Protein AF-A0A1W9R3P5-F1 (afdb_monomer)

Nearest PDB structures (foldseek):
  4pim-assembly1_A  TM=7.879E-01  e=3.557E-03  Mycolicibacterium smegmatis
  3a75-assembly2_C  TM=2.951E-01  e=3.105E+00  Bacillus subtilis
  7w5z-assembly1_c3  TM=4.350E-01  e=5.366E+00  Tetrahymena thermophila
  8bqs-assembly1_Dc  TM=4.394E-01  e=5.012E+00  Tetrahymena thermophila SB210
  8gym-assembly1_2K  TM=2.227E-01  e=1.678E+00  Tetrahymena thermophila SB210

Foldseek 3Di:
DDDDDDDDDDPDPPVVLVVVVVPVPCPVVVVVLVVVVVCCVPVVDDDDSVQWDKDWDADPVVRDIDIDTDGNDDD

Structure (mmCIF, N/CA/C/O backbone):
data_AF-A0A1W9R3P5-F1
#
_entry.id   AF-A0A1W9R3P5-F1
#
loop_
_atom_site.group_PDB
_atom_site.id
_atom_site.type_symbol
_atom_site.label_atom_id
_atom_site.label_alt_id
_atom_site.label_comp_id
_atom_site.label_asym_id
_atom_site.label_entity_id
_atom_site.label_seq_id
_atom_site.pdbx_PDB_ins_code
_atom_site.Cartn_x
_atom_site.Cartn_y
_atom_site.Cartn_z
_atom_site.occupancy
_atom_site.B_iso_or_equiv
_atom_site.auth_seq_id
_atom_site.auth_comp_id
_atom_site.auth_asym_id
_atom_site.auth_atom_id
_atom_site.pdbx_PDB_model_num
ATOM 1 N N . MET A 1 1 ? 22.268 -33.657 6.592 1.00 54.41 1 MET A N 1
ATOM 2 C CA . MET A 1 1 ? 22.868 -32.558 5.814 1.00 54.41 1 MET A CA 1
ATOM 3 C C . MET A 1 1 ? 21.842 -31.451 5.811 1.00 54.41 1 MET A C 1
ATOM 5 O O . MET A 1 1 ? 20.759 -31.683 5.291 1.00 54.41 1 MET A O 1
ATOM 9 N N . ASP A 1 2 ? 22.134 -30.322 6.442 1.00 64.12 2 ASP A N 1
ATOM 10 C CA . ASP A 1 2 ? 21.207 -29.192 6.443 1.00 64.12 2 ASP A CA 1
ATOM 11 C C . ASP A 1 2 ? 21.301 -28.485 5.093 1.00 64.12 2 ASP A C 1
ATOM 13 O O . ASP A 1 2 ? 22.386 -28.108 4.649 1.00 64.12 2 ASP A O 1
ATOM 17 N N . GLN A 1 3 ? 20.168 -28.375 4.403 1.00 67.62 3 GLN A N 1
ATOM 18 C CA . GLN A 1 3 ? 20.076 -27.725 3.102 1.00 67.62 3 GLN A CA 1
ATOM 19 C C . GLN A 1 3 ? 19.384 -26.376 3.274 1.00 67.62 3 GLN A C 1
ATOM 21 O O . GL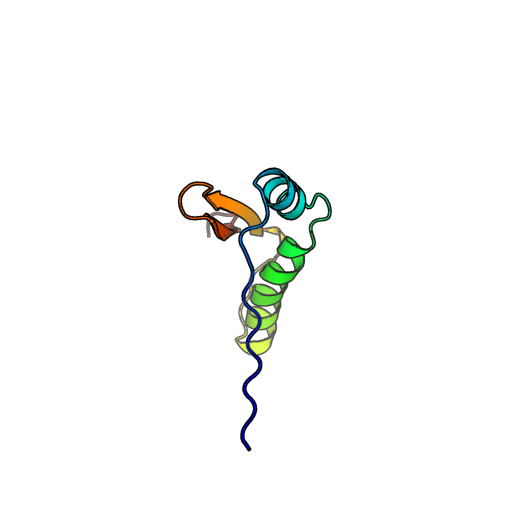N A 1 3 ? 18.248 -26.295 3.734 1.00 67.62 3 GLN A O 1
ATOM 26 N N . LEU A 1 4 ? 20.093 -25.316 2.896 1.00 69.94 4 LEU A N 1
ATOM 27 C CA . LEU A 1 4 ? 19.605 -23.945 2.900 1.00 69.94 4 LEU A CA 1
ATOM 28 C C . LEU A 1 4 ? 19.262 -23.544 1.465 1.00 69.94 4 LEU A C 1
ATOM 30 O O . LEU A 1 4 ? 20.129 -23.553 0.592 1.00 69.94 4 LEU A O 1
ATOM 34 N N . PHE A 1 5 ? 18.002 -23.184 1.228 1.00 71.25 5 PHE A N 1
ATOM 35 C CA . PHE A 1 5 ? 17.541 -22.643 -0.047 1.00 71.25 5 PHE A CA 1
ATOM 36 C C . PHE A 1 5 ? 17.278 -21.145 0.110 1.00 71.25 5 PHE A C 1
ATOM 38 O O . PHE A 1 5 ? 16.432 -20.743 0.907 1.00 71.25 5 PHE A O 1
ATOM 45 N N . ILE A 1 6 ? 18.010 -20.320 -0.639 1.00 74.12 6 ILE A N 1
ATOM 46 C CA . ILE A 1 6 ? 17.836 -18.864 -0.664 1.00 74.12 6 ILE A CA 1
ATOM 47 C C . ILE A 1 6 ? 17.606 -18.444 -2.113 1.00 74.12 6 ILE A C 1
ATOM 49 O O . ILE A 1 6 ? 18.440 -18.698 -2.981 1.00 74.12 6 ILE A O 1
ATOM 53 N N . GLY A 1 7 ? 16.475 -17.787 -2.366 1.00 75.50 7 GLY A N 1
ATOM 54 C CA . GLY A 1 7 ? 16.197 -17.119 -3.631 1.00 75.50 7 GLY A CA 1
ATOM 55 C C . GLY A 1 7 ? 16.700 -15.680 -3.584 1.00 75.50 7 GLY A C 1
ATOM 56 O O . GLY A 1 7 ? 16.250 -14.900 -2.749 1.00 75.50 7 GLY A O 1
ATOM 57 N N . PHE A 1 8 ? 17.618 -15.329 -4.480 1.00 58.25 8 PHE A N 1
ATOM 58 C CA . PHE A 1 8 ? 18.019 -13.944 -4.708 1.00 58.25 8 PHE A CA 1
ATOM 59 C C . PHE A 1 8 ? 17.241 -13.389 -5.898 1.00 58.25 8 PHE A C 1
ATOM 61 O O . PHE A 1 8 ? 17.250 -13.985 -6.976 1.00 58.25 8 PHE A O 1
ATOM 68 N N . ASP A 1 9 ? 16.590 -12.242 -5.716 1.00 62.06 9 ASP A N 1
ATOM 69 C CA . ASP A 1 9 ? 16.006 -11.508 -6.834 1.00 62.06 9 ASP A CA 1
ATOM 70 C C . ASP A 1 9 ? 17.135 -10.809 -7.607 1.00 62.06 9 ASP A C 1
ATOM 72 O O . ASP A 1 9 ? 17.791 -9.891 -7.109 1.00 62.06 9 ASP A O 1
ATOM 76 N N . MET A 1 10 ? 17.443 -11.304 -8.807 1.00 51.69 10 MET A N 1
ATOM 77 C CA . MET A 1 10 ? 18.450 -10.699 -9.681 1.00 51.69 10 MET A CA 1
ATOM 78 C C . MET A 1 10 ? 17.861 -9.455 -10.352 1.00 51.69 10 MET A C 1
ATOM 80 O O . MET A 1 10 ? 16.768 -9.531 -10.912 1.00 51.69 10 MET A O 1
ATOM 84 N N . LYS A 1 11 ? 18.605 -8.333 -10.376 1.00 51.22 11 LYS A N 1
ATOM 85 C CA . LYS A 1 11 ? 18.245 -7.124 -11.146 1.00 51.22 11 LYS A CA 1
ATOM 86 C C . LYS A 1 11 ? 17.959 -7.507 -12.605 1.00 51.22 11 LYS A C 1
ATOM 88 O O . LYS A 1 11 ? 18.882 -7.689 -13.398 1.00 51.22 11 LYS A O 1
ATOM 93 N N . LYS A 1 12 ? 16.681 -7.642 -12.964 1.00 54.31 12 LYS A N 1
ATOM 94 C CA . LYS A 1 12 ? 16.253 -7.811 -14.357 1.00 54.31 12 LYS A CA 1
ATOM 95 C C . LYS A 1 12 ? 16.517 -6.502 -15.103 1.00 54.31 12 LYS A C 1
ATOM 97 O O . LYS A 1 12 ? 16.493 -5.431 -14.498 1.00 54.31 12 LYS A O 1
ATOM 102 N N . GLY A 1 13 ? 16.809 -6.593 -16.402 1.00 55.12 13 GLY A N 1
ATOM 103 C CA . GLY A 1 13 ? 17.111 -5.429 -17.240 1.00 55.12 13 GLY A CA 1
ATOM 104 C C . GLY A 1 13 ? 16.056 -4.317 -17.099 1.00 55.12 13 GLY A C 1
ATOM 105 O O . GLY A 1 13 ? 14.895 -4.623 -16.803 1.00 55.12 13 GLY A O 1
ATOM 106 N N . PRO A 1 14 ? 16.439 -3.042 -17.289 1.00 54.38 14 PRO A N 1
ATOM 107 C CA . PRO A 1 14 ? 15.619 -1.868 -16.962 1.00 54.38 14 PRO A CA 1
ATOM 108 C C . PRO A 1 14 ? 14.191 -1.915 -17.533 1.00 54.38 14 PRO A C 1
ATOM 110 O O . PRO A 1 14 ? 13.253 -1.483 -16.865 1.00 54.38 14 PRO A O 1
ATOM 113 N N . ASP A 1 15 ? 13.993 -2.542 -18.695 1.00 54.09 15 ASP A N 1
ATOM 114 C CA . ASP A 1 15 ? 12.677 -2.716 -19.327 1.00 54.09 15 ASP A CA 1
ATOM 115 C C . ASP A 1 15 ? 11.717 -3.651 -18.568 1.00 54.09 15 ASP A C 1
ATOM 117 O O . ASP A 1 15 ? 10.497 -3.509 -18.658 1.00 54.09 15 ASP A O 1
ATOM 121 N N . THR A 1 16 ? 12.242 -4.615 -17.805 1.00 58.22 16 THR A N 1
ATOM 122 C CA . THR A 1 16 ? 11.425 -5.550 -17.006 1.00 58.22 16 THR A CA 1
ATOM 123 C C . THR A 1 16 ? 11.008 -4.927 -15.679 1.00 58.22 16 THR A C 1
ATOM 125 O O . THR A 1 16 ? 9.876 -5.113 -15.242 1.00 58.22 16 THR A O 1
ATOM 128 N N . ILE A 1 17 ? 11.905 -4.146 -15.070 1.00 54.97 17 ILE A N 1
ATOM 129 C CA . ILE A 1 17 ? 11.621 -3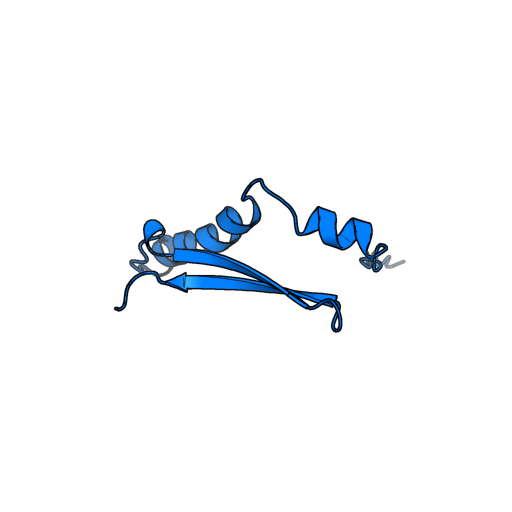.366 -13.863 1.00 54.97 17 ILE A CA 1
ATOM 130 C C . ILE A 1 17 ? 10.516 -2.357 -14.168 1.00 54.97 17 ILE A C 1
ATOM 132 O O . ILE A 1 17 ? 9.505 -2.329 -13.472 1.00 54.97 17 ILE A O 1
ATOM 136 N N . LEU A 1 18 ? 10.644 -1.601 -15.263 1.00 53.91 18 LEU A N 1
ATOM 137 C CA . LEU A 1 18 ? 9.641 -0.605 -15.625 1.00 53.91 18 LEU A CA 1
ATOM 138 C C . LEU A 1 18 ? 8.258 -1.239 -15.846 1.00 53.91 18 LEU A C 1
ATOM 140 O O . LEU A 1 18 ? 7.276 -0.680 -15.390 1.00 53.91 18 LEU A O 1
ATOM 144 N N . LYS A 1 19 ? 8.161 -2.423 -16.469 1.00 56.31 19 LYS A N 1
ATOM 145 C CA . LYS A 1 19 ? 6.878 -3.129 -16.667 1.00 56.31 19 LYS A CA 1
ATOM 146 C C . LYS A 1 19 ? 6.294 -3.753 -15.397 1.00 56.31 19 LYS A C 1
ATOM 148 O O . LYS A 1 19 ? 5.077 -3.814 -15.290 1.00 56.31 19 LYS A O 1
ATOM 153 N N . ALA A 1 20 ? 7.127 -4.204 -14.460 1.00 55.84 20 ALA A N 1
ATOM 154 C CA . ALA A 1 20 ? 6.667 -4.751 -13.182 1.00 55.84 20 ALA A CA 1
ATOM 155 C C . ALA A 1 20 ? 6.152 -3.661 -12.224 1.00 55.84 20 ALA A C 1
ATOM 157 O O . ALA A 1 20 ? 5.245 -3.924 -11.445 1.00 55.84 20 ALA A O 1
ATOM 158 N N . TYR A 1 21 ? 6.702 -2.442 -12.306 1.00 53.06 21 TYR A N 1
ATOM 159 C CA . TYR A 1 21 ? 6.207 -1.270 -11.565 1.00 53.06 21 TYR A CA 1
ATOM 160 C C . TYR A 1 21 ? 5.099 -0.513 -12.294 1.00 53.06 21 TYR A C 1
ATOM 162 O O . TYR A 1 21 ? 4.330 0.217 -11.678 1.00 53.06 21 TYR A O 1
ATOM 170 N N . ASN A 1 22 ? 4.983 -0.699 -13.605 1.00 48.06 22 ASN A N 1
ATOM 171 C CA . ASN A 1 22 ? 3.859 -0.207 -14.387 1.00 48.06 22 ASN A CA 1
ATOM 172 C C . ASN A 1 22 ? 2.696 -1.203 -14.320 1.00 48.06 22 ASN A C 1
ATOM 174 O O . ASN A 1 22 ? 2.122 -1.533 -15.355 1.00 48.06 22 ASN A O 1
ATOM 178 N N . ASP A 1 23 ? 2.400 -1.714 -13.118 1.00 55.97 23 ASP A N 1
ATOM 179 C CA . ASP A 1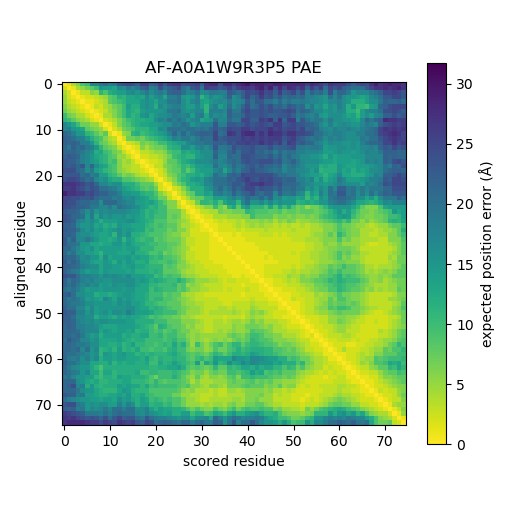 23 ? 1.252 -2.573 -12.856 1.00 55.97 23 ASP A CA 1
ATOM 180 C C . ASP A 1 23 ? -0.012 -1.693 -12.817 1.00 55.97 23 ASP A C 1
ATOM 182 O O . ASP A 1 23 ? -0.282 -1.017 -11.817 1.00 55.97 23 ASP A O 1
ATOM 186 N N . PRO A 1 24 ? -0.803 -1.638 -13.905 1.00 49.66 24 PRO A N 1
ATOM 187 C CA . PRO A 1 24 ? -1.937 -0.727 -14.019 1.00 49.66 24 PRO A CA 1
ATOM 188 C C . PRO A 1 24 ? -3.140 -1.200 -13.187 1.00 49.66 24 PRO A C 1
ATOM 190 O O . PRO A 1 24 ? -4.178 -0.539 -13.185 1.00 49.66 24 PRO A O 1
ATOM 193 N N . TYR A 1 25 ? -3.038 -2.352 -12.511 1.00 48.84 25 TYR A N 1
ATOM 194 C CA . TYR A 1 25 ? -4.184 -3.079 -11.962 1.00 48.84 25 TYR A CA 1
ATOM 195 C C . TYR A 1 25 ? -4.440 -2.875 -10.461 1.00 48.84 25 TYR A C 1
ATOM 197 O O . TYR A 1 25 ? -5.430 -3.386 -9.941 1.00 48.84 25 TYR A O 1
ATOM 205 N N . GLY A 1 26 ? -3.623 -2.090 -9.749 1.00 52.12 26 GLY A N 1
ATOM 206 C CA . GLY A 1 26 ? -3.951 -1.661 -8.381 1.00 52.12 26 GLY A CA 1
ATOM 207 C C . GLY A 1 26 ? -3.834 -2.743 -7.297 1.00 52.12 26 GLY A C 1
ATOM 208 O O . GLY A 1 26 ? -4.344 -2.551 -6.189 1.00 52.12 26 GLY A O 1
ATOM 209 N N . PHE A 1 27 ? -3.133 -3.850 -7.563 1.00 53.00 27 PHE A N 1
ATOM 210 C CA . PHE A 1 27 ? -2.940 -4.934 -6.592 1.00 53.00 27 PHE A CA 1
ATOM 211 C C . PHE A 1 27 ? -2.118 -4.507 -5.363 1.00 53.00 27 PHE A C 1
ATOM 213 O O . PHE A 1 27 ? -2.475 -4.857 -4.235 1.00 53.00 27 PHE A O 1
ATOM 220 N N . THR A 1 28 ? -1.086 -3.674 -5.527 1.00 59.56 28 THR A N 1
ATOM 221 C CA . THR A 1 28 ? -0.257 -3.219 -4.393 1.00 59.56 28 THR A CA 1
ATOM 222 C C . THR A 1 28 ? -0.998 -2.261 -3.455 1.00 59.56 28 THR A C 1
ATOM 224 O O . THR A 1 28 ? -0.783 -2.265 -2.240 1.00 59.56 28 THR A O 1
ATOM 227 N N . ALA A 1 29 ? -1.956 -1.491 -3.981 1.00 64.62 29 ALA A N 1
ATOM 228 C CA . ALA A 1 29 ? -2.786 -0.609 -3.163 1.00 64.62 29 ALA A CA 1
ATOM 229 C C . ALA A 1 29 ? -3.659 -1.406 -2.180 1.00 64.62 29 ALA A C 1
ATOM 231 O O . ALA A 1 29 ? -3.774 -1.036 -1.010 1.00 64.62 29 ALA A O 1
ATOM 232 N N . ALA A 1 30 ? -4.228 -2.529 -2.632 1.00 68.50 30 ALA A N 1
ATOM 233 C CA . ALA A 1 30 ? -5.048 -3.402 -1.796 1.00 68.50 30 ALA A CA 1
ATOM 234 C C . ALA A 1 30 ? -4.237 -4.043 -0.655 1.00 68.50 30 ALA A C 1
ATOM 236 O O . ALA A 1 30 ? -4.743 -4.160 0.463 1.00 68.50 30 ALA A O 1
ATOM 237 N N . PHE A 1 31 ? -2.970 -4.394 -0.903 1.00 74.19 31 PHE A N 1
ATOM 238 C CA . PHE A 1 31 ? -2.073 -4.923 0.128 1.00 74.19 31 PHE A CA 1
ATOM 239 C C . PHE A 1 31 ? -1.815 -3.903 1.246 1.00 74.19 31 PHE A C 1
ATOM 241 O O . PHE A 1 31 ? -1.978 -4.219 2.426 1.00 74.19 31 PHE A O 1
ATOM 248 N N . ASN A 1 32 ? -1.489 -2.658 0.895 1.00 76.31 32 ASN A N 1
ATOM 249 C CA . ASN A 1 32 ? -1.199 -1.627 1.892 1.00 76.31 32 ASN A CA 1
ATOM 250 C C . ASN A 1 32 ? -2.451 -1.174 2.659 1.00 76.31 32 ASN A C 1
ATOM 252 O O . ASN A 1 32 ? -2.404 -1.000 3.877 1.00 76.31 32 ASN A O 1
ATOM 256 N N . LEU A 1 33 ? -3.605 -1.063 1.995 1.00 81.50 33 LEU A N 1
ATOM 257 C CA . LEU A 1 33 ? -4.873 -0.759 2.673 1.00 81.50 33 LEU A CA 1
ATOM 258 C C . LEU A 1 33 ? -5.318 -1.888 3.615 1.00 81.50 33 LEU A C 1
ATOM 260 O O . LEU A 1 33 ? -5.953 -1.635 4.642 1.00 81.50 33 LEU A O 1
ATOM 264 N N . ASN A 1 34 ? -4.947 -3.135 3.318 1.00 85.38 34 ASN A N 1
ATOM 265 C CA . ASN A 1 34 ? -5.216 -4.262 4.202 1.00 85.38 34 ASN A CA 1
ATOM 266 C C . ASN A 1 34 ? -4.510 -4.124 5.563 1.00 85.38 34 ASN A C 1
ATOM 268 O O . ASN A 1 34 ? -5.052 -4.586 6.569 1.00 85.38 34 ASN A O 1
ATOM 272 N N . LEU A 1 35 ? -3.352 -3.457 5.623 1.00 85.62 35 LEU A N 1
ATOM 273 C CA . LEU A 1 35 ? -2.666 -3.176 6.886 1.00 85.62 35 LEU A CA 1
ATOM 274 C C . LEU A 1 35 ? -3.506 -2.256 7.782 1.00 85.62 35 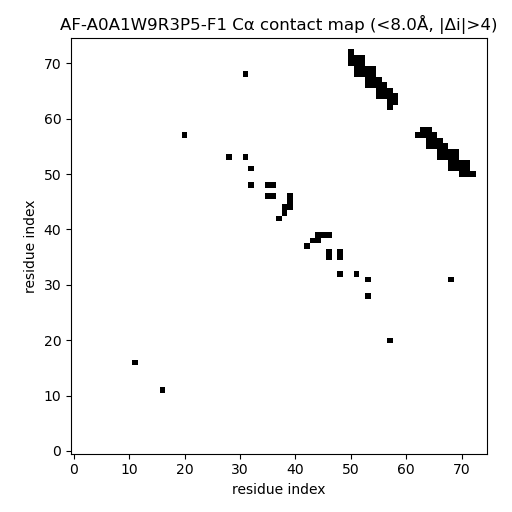LEU A C 1
ATOM 276 O O . LEU A 1 35 ? -3.771 -2.604 8.930 1.00 85.62 35 LEU A O 1
ATOM 280 N N . LEU A 1 36 ? -4.005 -1.140 7.240 1.00 86.69 36 LEU A N 1
ATOM 281 C CA . LEU A 1 36 ? -4.898 -0.224 7.963 1.00 86.69 36 LEU A CA 1
ATOM 2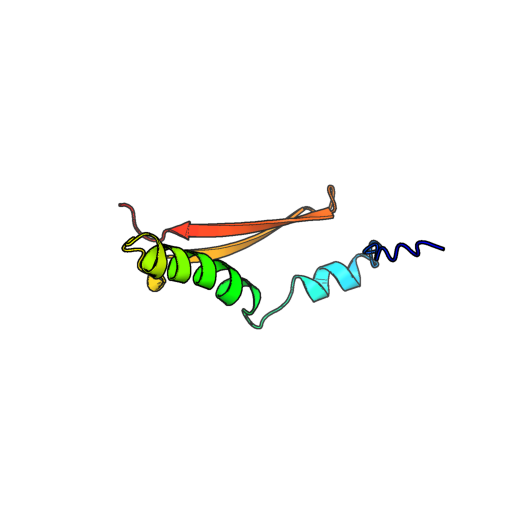82 C C . LEU A 1 36 ? -6.178 -0.933 8.432 1.00 86.69 36 LEU A C 1
ATOM 284 O O . LEU A 1 36 ? -6.612 -0.765 9.571 1.00 86.69 36 LEU A O 1
ATOM 288 N N . ARG A 1 37 ? -6.744 -1.801 7.585 1.00 88.06 37 ARG A N 1
ATOM 289 C CA . ARG A 1 37 ? -7.906 -2.629 7.935 1.00 88.06 37 ARG A CA 1
ATOM 290 C C . ARG A 1 37 ? -7.621 -3.561 9.118 1.00 88.06 37 ARG A C 1
ATOM 292 O O . ARG A 1 37 ? -8.478 -3.711 9.988 1.00 88.06 37 ARG A O 1
ATOM 299 N N . ARG A 1 38 ? -6.444 -4.198 9.159 1.00 93.06 38 ARG A N 1
ATOM 300 C CA . ARG A 1 38 ? -6.039 -5.045 10.293 1.00 93.06 38 ARG A CA 1
ATOM 301 C C . ARG A 1 38 ? -5.834 -4.226 11.557 1.00 93.06 38 ARG A C 1
ATOM 303 O O . ARG A 1 38 ? -6.306 -4.652 12.600 1.00 93.06 38 ARG A O 1
ATOM 310 N N . 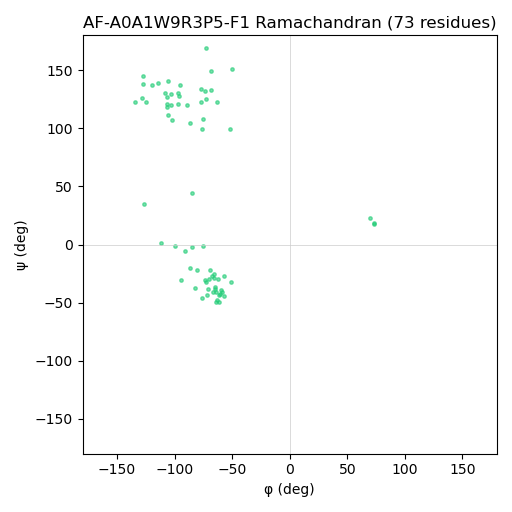ILE A 1 39 ? -5.227 -3.045 11.463 1.00 90.00 39 ILE A N 1
ATOM 311 C CA . ILE A 1 39 ? -5.045 -2.152 12.615 1.00 90.00 39 ILE A CA 1
ATOM 312 C C . ILE A 1 39 ? -6.403 -1.732 13.201 1.00 90.00 39 ILE A C 1
ATOM 314 O O . ILE A 1 39 ? -6.589 -1.824 14.411 1.00 90.00 39 ILE A O 1
ATOM 318 N N . ASN A 1 40 ? -7.387 -1.376 12.367 1.00 90.94 40 ASN A N 1
ATOM 319 C CA . ASN A 1 40 ? -8.750 -1.102 12.844 1.00 90.94 40 ASN A CA 1
ATOM 320 C C . ASN A 1 40 ? -9.351 -2.298 13.593 1.00 90.94 40 ASN A C 1
ATOM 322 O O . ASN A 1 40 ? -9.943 -2.136 14.655 1.00 90.94 40 ASN A O 1
ATOM 326 N N . LYS A 1 41 ? -9.185 -3.508 13.045 1.00 91.31 41 LYS A N 1
ATOM 327 C CA . LYS A 1 41 ? -9.761 -4.730 13.617 1.00 91.31 41 LYS A CA 1
ATOM 328 C C . LYS A 1 41 ? -9.065 -5.175 14.906 1.00 91.31 41 LYS A C 1
ATOM 330 O O . LYS A 1 41 ? -9.735 -5.629 15.824 1.00 91.31 41 LYS A O 1
ATOM 335 N N . GLU A 1 42 ? -7.740 -5.126 14.937 1.00 95.06 42 GLU A N 1
ATOM 336 C CA . GLU A 1 42 ? -6.924 -5.752 15.985 1.00 95.06 42 GLU A CA 1
ATOM 337 C C . GLU A 1 42 ? -6.564 -4.772 17.104 1.00 95.06 42 GLU A C 1
ATOM 339 O O . GLU A 1 42 ? -6.444 -5.187 18.252 1.00 95.06 42 GLU A O 1
ATOM 344 N N . LEU A 1 43 ? -6.429 -3.480 16.791 1.00 93.88 43 LEU A N 1
ATOM 345 C CA . LEU A 1 43 ? -6.025 -2.442 17.746 1.00 93.88 43 LEU A CA 1
ATOM 346 C C . LEU A 1 43 ? -7.148 -1.442 18.058 1.00 93.88 43 LEU A C 1
ATOM 348 O O . LEU A 1 43 ? -6.928 -0.497 18.809 1.00 93.88 43 LEU A O 1
ATOM 352 N N . GLY A 1 44 ? -8.343 -1.623 17.482 1.00 89.50 44 GLY A N 1
ATOM 353 C CA . GLY A 1 44 ? -9.487 -0.734 17.710 1.00 89.50 44 GLY A CA 1
ATOM 354 C C . GLY A 1 44 ? -9.329 0.662 17.100 1.00 89.50 44 GLY A C 1
ATOM 355 O O . GLY A 1 44 ? -9.954 1.610 17.567 1.00 89.50 44 GLY A O 1
ATOM 356 N N . ALA A 1 45 ? -8.483 0.811 16.078 1.00 89.69 45 ALA A N 1
ATOM 357 C CA . ALA A 1 45 ? -8.338 2.075 15.362 1.00 89.69 45 ALA A CA 1
ATOM 358 C C . ALA A 1 45 ? -9.556 2.387 14.465 1.00 89.69 45 ALA A C 1
ATOM 360 O O . ALA A 1 45 ? -10.412 1.537 14.213 1.00 89.69 45 ALA A O 1
ATOM 361 N N . ASN A 1 46 ? -9.621 3.618 13.955 1.00 88.75 46 ASN A N 1
ATOM 362 C CA . ASN A 1 46 ? -10.745 4.149 13.178 1.00 88.75 46 ASN A CA 1
ATOM 363 C C . ASN A 1 46 ? -10.323 4.743 11.819 1.00 88.75 46 ASN A C 1
ATOM 365 O O . ASN A 1 46 ? -10.909 5.720 11.351 1.00 88.75 46 ASN A O 1
ATOM 369 N N . PHE A 1 47 ? -9.311 4.166 11.167 1.00 87.94 47 PHE A N 1
ATOM 370 C CA . PHE A 1 47 ? -8.863 4.621 9.852 1.00 87.94 47 PHE A CA 1
ATOM 371 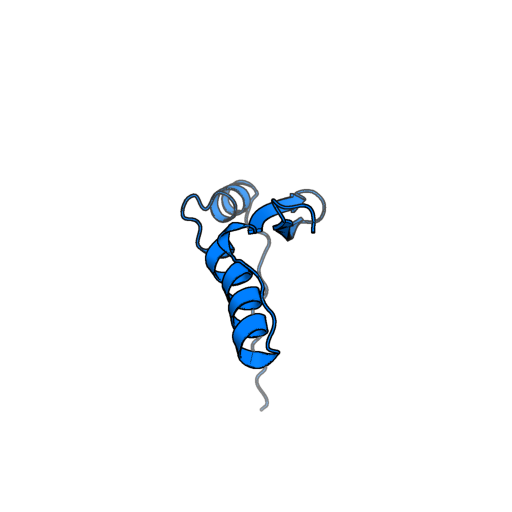C C . PHE A 1 47 ? -9.962 4.441 8.798 1.00 87.94 47 PHE A C 1
ATOM 373 O O . PHE A 1 47 ? -10.404 3.321 8.537 1.00 87.94 47 PHE A O 1
ATOM 380 N N . ASP A 1 48 ? -10.353 5.527 8.135 1.00 86.75 48 ASP A N 1
ATOM 381 C CA . ASP A 1 48 ? -11.202 5.471 6.946 1.00 86.75 48 ASP A CA 1
ATOM 382 C C . ASP A 1 48 ? -10.334 5.272 5.699 1.00 86.75 48 ASP A C 1
ATOM 384 O O . ASP A 1 48 ? -9.676 6.199 5.221 1.00 86.75 48 ASP A O 1
ATOM 388 N N . LEU A 1 49 ? -10.349 4.049 5.168 1.00 84.25 49 LEU A N 1
ATOM 389 C CA . LEU A 1 49 ? -9.557 3.624 4.012 1.00 84.25 49 LEU A CA 1
ATOM 390 C C . LEU A 1 49 ? -9.810 4.481 2.761 1.00 84.25 49 LEU A C 1
ATOM 392 O O . LEU A 1 49 ? -8.907 4.613 1.938 1.00 84.25 49 LEU A O 1
ATOM 396 N N . GLN A 1 50 ? -10.994 5.090 2.617 1.00 83.56 50 GLN A N 1
ATOM 397 C CA . GLN A 1 50 ? -11.310 5.940 1.460 1.00 83.56 50 GLN A CA 1
ATOM 398 C C . GLN A 1 50 ? -10.510 7.250 1.460 1.00 83.56 50 GLN A C 1
ATOM 400 O O . GLN A 1 50 ? -10.284 7.850 0.404 1.00 83.56 50 GLN A O 1
ATOM 405 N N . ASN A 1 51 ? -10.026 7.670 2.633 1.00 85.44 51 ASN A N 1
ATOM 406 C CA . ASN A 1 51 ? -9.192 8.857 2.777 1.00 85.44 51 ASN A CA 1
ATOM 407 C C . ASN A 1 51 ? -7.709 8.574 2.527 1.00 85.44 51 ASN A C 1
ATOM 409 O O . ASN A 1 51 ? -6.926 9.516 2.537 1.00 85.44 51 ASN A O 1
ATOM 413 N N . PHE A 1 52 ? -7.298 7.333 2.262 1.00 82.75 52 PHE A N 1
ATOM 414 C CA . PHE A 1 52 ? -5.901 7.008 1.978 1.00 82.75 52 PHE A CA 1
ATOM 415 C C . PHE A 1 52 ? -5.697 6.714 0.492 1.00 82.75 52 PHE A C 1
ATOM 417 O O . PHE A 1 52 ? -6.370 5.873 -0.101 1.00 82.75 52 PHE A O 1
ATOM 424 N N . LYS A 1 53 ? -4.735 7.408 -0.127 1.00 81.25 53 LYS A N 1
ATOM 425 C CA . LYS A 1 53 ? -4.268 7.114 -1.486 1.00 81.25 53 LYS A CA 1
ATOM 426 C C . LYS A 1 53 ? -2.934 6.391 -1.420 1.00 81.25 53 LYS A C 1
ATOM 428 O O . LYS A 1 53 ? -1.995 6.871 -0.795 1.00 81.25 53 LYS A O 1
ATOM 433 N N . HIS A 1 54 ? -2.848 5.281 -2.130 1.00 79.69 54 HIS A N 1
ATOM 434 C CA . HIS A 1 54 ? -1.591 4.594 -2.357 1.00 79.69 54 HIS A CA 1
ATOM 435 C C . HIS A 1 54 ? -0.718 5.358 -3.366 1.00 79.69 54 HIS A C 1
ATOM 437 O O . HIS A 1 54 ? -1.209 5.778 -4.419 1.00 79.69 54 HIS A O 1
ATOM 443 N N . HIS A 1 55 ? 0.556 5.549 -3.032 1.00 76.56 55 HIS A N 1
ATOM 444 C CA . HIS A 1 55 ? 1.552 6.195 -3.880 1.00 76.56 55 HIS A CA 1
ATOM 445 C C . HIS A 1 55 ? 2.845 5.381 -3.868 1.00 76.56 55 HIS A C 1
ATOM 447 O O . HIS A 1 55 ? 3.419 5.148 -2.806 1.00 76.56 55 HIS A O 1
ATOM 453 N N . GLU A 1 56 ? 3.302 4.961 -5.043 1.00 75.19 56 GLU A N 1
ATOM 454 C CA . GLU A 1 56 ? 4.560 4.236 -5.202 1.00 75.19 56 GLU A CA 1
ATOM 455 C C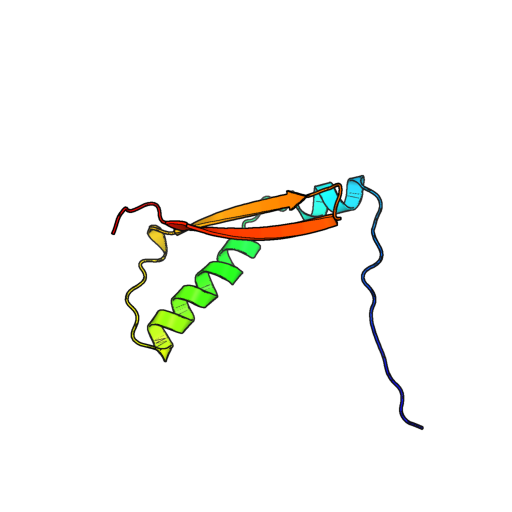 . GLU A 1 56 ? 5.626 5.142 -5.799 1.00 75.19 56 GLU A C 1
ATOM 457 O O . GLU A 1 56 ? 5.357 5.931 -6.706 1.00 75.19 56 GLU A O 1
ATOM 462 N N . VAL A 1 57 ? 6.846 5.002 -5.291 1.00 76.50 57 VAL A N 1
ATOM 463 C CA . VAL A 1 57 ? 8.033 5.674 -5.805 1.00 76.50 57 VAL A CA 1
ATOM 464 C C . VAL A 1 57 ? 9.097 4.618 -6.042 1.00 76.50 57 VAL A C 1
ATOM 466 O O . VAL A 1 57 ? 9.456 3.869 -5.134 1.00 76.50 57 VAL A O 1
ATOM 469 N N . TYR A 1 58 ? 9.624 4.585 -7.259 1.00 69.81 58 TYR A N 1
ATOM 470 C CA . TYR A 1 58 ? 10.780 3.776 -7.608 1.00 69.81 58 TYR A CA 1
ATOM 471 C C . TYR A 1 58 ? 11.985 4.688 -7.818 1.00 69.81 58 TYR A C 1
ATOM 473 O O . TYR A 1 58 ? 11.896 5.677 -8.545 1.00 69.81 58 TYR A O 1
ATOM 481 N N . ASP A 1 59 ? 13.101 4.355 -7.176 1.00 75.19 59 ASP A N 1
ATOM 482 C CA . ASP A 1 59 ? 14.387 5.011 -7.382 1.00 75.19 59 ASP A CA 1
ATOM 483 C C . ASP A 1 59 ? 15.277 4.118 -8.267 1.00 75.19 59 ASP A C 1
ATOM 485 O O . ASP A 1 59 ? 15.792 3.101 -7.791 1.00 75.19 59 ASP A O 1
ATOM 489 N N . PRO A 1 60 ? 15.498 4.485 -9.545 1.00 70.62 60 PRO A N 1
ATOM 490 C CA . PRO A 1 60 ? 16.317 3.702 -10.465 1.00 70.62 60 PRO A CA 1
ATOM 491 C C . PRO A 1 60 ? 17.800 3.636 -10.092 1.00 70.62 60 PRO A C 1
ATOM 493 O O . PRO A 1 60 ? 18.470 2.679 -10.482 1.00 70.62 60 PRO A O 1
ATOM 496 N N . GLN A 1 61 ? 18.324 4.627 -9.363 1.00 71.19 61 GLN A N 1
ATOM 497 C CA . GLN A 1 61 ? 19.740 4.660 -8.994 1.00 71.19 61 GLN A CA 1
ATOM 498 C C . GLN A 1 61 ? 20.029 3.679 -7.859 1.00 71.19 61 GLN A C 1
ATOM 500 O O . GLN A 1 61 ? 20.968 2.886 -7.950 1.00 71.19 61 GLN A O 1
ATOM 505 N N . SER A 1 62 ? 19.193 3.678 -6.818 1.00 74.75 62 SER A N 1
ATOM 506 C CA . SER A 1 62 ? 19.320 2.706 -5.724 1.00 74.75 62 SER A CA 1
ATOM 507 C C . SER A 1 62 ? 18.702 1.343 -6.056 1.00 74.75 62 SER A C 1
ATOM 509 O O . SER A 1 62 ? 19.096 0.334 -5.476 1.00 74.75 62 SER A O 1
ATOM 511 N N . GLY A 1 63 ? 17.773 1.281 -7.014 1.00 69.25 63 GLY A N 1
ATOM 512 C CA . GLY A 1 63 ? 16.975 0.088 -7.308 1.00 69.25 63 GLY A CA 1
ATOM 513 C C . GLY A 1 63 ? 15.900 -0.191 -6.255 1.00 69.25 63 GLY A C 1
ATOM 514 O O . GLY A 1 63 ? 15.428 -1.321 -6.154 1.00 69.25 63 GLY A O 1
ATOM 515 N N . THR A 1 64 ? 15.541 0.810 -5.447 1.00 72.88 64 THR A N 1
ATOM 516 C CA . THR A 1 64 ? 14.607 0.651 -4.327 1.00 72.88 64 THR A CA 1
ATOM 517 C C . THR A 1 64 ? 13.203 1.068 -4.736 1.00 72.88 64 THR A C 1
ATOM 519 O O . THR A 1 64 ? 13.000 2.183 -5.217 1.00 72.88 64 THR A O 1
ATOM 522 N N . ALA A 1 65 ? 12.218 0.219 -4.455 1.00 75.50 65 ALA A N 1
ATOM 523 C CA . ALA A 1 65 ? 10.817 0.615 -4.459 1.00 75.50 65 ALA A CA 1
ATOM 524 C C . ALA A 1 65 ? 10.339 0.977 -3.059 1.00 75.50 65 ALA A C 1
ATOM 526 O O . ALA A 1 65 ? 10.643 0.296 -2.078 1.00 75.50 65 ALA A O 1
ATOM 527 N N . LYS A 1 66 ? 9.576 2.061 -2.976 1.00 78.38 66 LYS A N 1
ATOM 528 C CA . LYS A 1 66 ? 8.944 2.547 -1.755 1.00 78.38 66 LYS A CA 1
ATOM 529 C C . LYS A 1 66 ? 7.461 2.736 -2.018 1.00 78.38 66 LYS A C 1
ATOM 531 O O . LYS A 1 66 ? 7.074 3.270 -3.053 1.00 78.38 66 LYS A O 1
ATOM 536 N N . SER A 1 67 ? 6.644 2.329 -1.058 1.00 77.31 67 SER A N 1
ATOM 537 C CA . SER A 1 67 ? 5.204 2.548 -1.090 1.00 77.31 67 SER A CA 1
ATOM 538 C C . SER A 1 67 ? 4.775 3.382 0.111 1.00 77.31 67 SER A C 1
ATOM 540 O O . SER A 1 67 ? 5.249 3.172 1.229 1.00 77.31 67 SER A O 1
ATOM 542 N N . PHE A 1 68 ? 3.888 4.341 -0.140 1.00 81.25 68 PHE A N 1
ATOM 543 C CA . PHE A 1 68 ? 3.360 5.279 0.839 1.00 81.25 68 PHE A CA 1
ATOM 544 C C . PHE A 1 68 ? 1.828 5.280 0.806 1.00 81.25 68 PHE A C 1
ATOM 546 O O . PHE A 1 68 ? 1.204 5.172 -0.254 1.00 81.25 68 PHE A O 1
ATOM 553 N N . LEU A 1 69 ? 1.213 5.465 1.976 1.00 83.81 69 LEU A N 1
ATOM 554 C CA . LEU A 1 69 ? -0.209 5.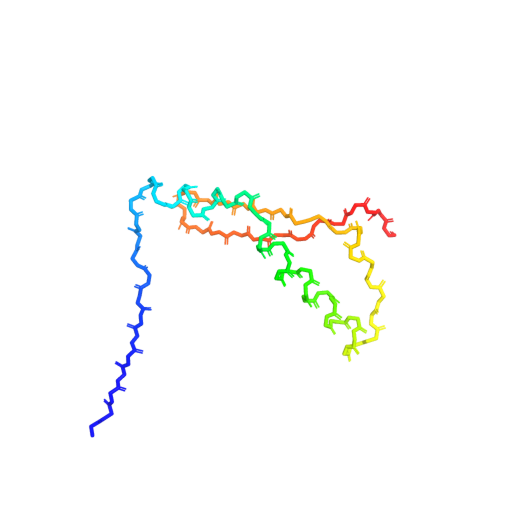777 2.112 1.00 83.81 69 LEU A CA 1
ATOM 555 C C . LEU A 1 69 ? -0.347 7.254 2.480 1.00 83.81 69 LEU A C 1
ATOM 557 O O . LEU A 1 69 ? 0.032 7.667 3.573 1.00 83.81 69 LEU A O 1
ATOM 561 N N . ILE A 1 70 ? -0.880 8.051 1.558 1.00 83.75 70 ILE A N 1
ATOM 562 C CA . ILE A 1 70 ? -1.054 9.495 1.733 1.00 83.75 70 ILE A CA 1
ATOM 563 C C . ILE A 1 70 ? -2.490 9.761 2.188 1.00 83.75 70 ILE A C 1
ATOM 565 O O . ILE A 1 70 ? -3.435 9.412 1.474 1.00 83.75 70 ILE A O 1
ATOM 569 N N . SER A 1 71 ? -2.655 10.392 3.355 1.00 83.31 71 SER A N 1
ATOM 570 C CA . SER A 1 71 ? -3.965 10.870 3.810 1.00 83.31 71 SER A CA 1
ATOM 571 C C . SER A 1 71 ? -4.449 12.027 2.931 1.00 83.31 71 SER A C 1
ATOM 573 O O . SER A 1 71 ? -3.711 12.970 2.656 1.00 83.31 71 SER A O 1
ATOM 575 N N . ARG A 1 72 ? -5.708 11.963 2.499 1.00 81.25 72 ARG A N 1
ATOM 576 C CA . ARG A 1 72 ? -6.421 13.008 1.746 1.00 81.25 72 ARG A CA 1
ATOM 577 C C . ARG A 1 72 ? -7.179 13.980 2.648 1.00 81.25 72 ARG A C 1
ATOM 579 O O . ARG A 1 72 ? -7.746 14.946 2.148 1.00 81.25 72 ARG A O 1
ATOM 586 N N . LYS A 1 73 ? -7.207 13.726 3.957 1.00 77.69 73 LYS A N 1
ATOM 587 C CA . LYS A 1 73 ? -7.745 14.645 4.960 1.00 77.69 73 LYS A CA 1
ATOM 588 C C . LYS A 1 73 ? -6.631 15.133 5.873 1.00 77.69 73 LYS A C 1
ATOM 590 O O . LYS A 1 73 ? -5.789 14.345 6.305 1.00 77.69 73 LYS A O 1
ATOM 595 N N . TYR A 1 74 ? -6.687 16.419 6.195 1.00 61.47 74 TYR A N 1
ATOM 596 C CA . TYR A 1 74 ? -6.079 16.929 7.415 1.00 61.47 74 TYR A CA 1
ATOM 597 C C . TYR A 1 74 ? -6.947 16.458 8.586 1.00 61.47 74 TYR A C 1
ATOM 599 O O . TYR A 1 74 ? -8.170 16.618 8.542 1.00 61.47 74 TYR A O 1
ATOM 607 N N . GLN A 1 75 ? -6.319 15.783 9.545 1.00 56.81 75 GLN A N 1
ATOM 608 C CA . GLN A 1 75 ? -6.938 15.375 10.806 1.00 56.81 75 GLN A CA 1
ATOM 609 C C . GLN A 1 75 ? -6.866 16.511 11.817 1.00 56.81 75 GLN A C 1
ATOM 611 O O . GLN A 1 75 ? -5.838 17.226 11.805 1.00 56.81 75 GLN A O 1
#

Solvent-accessible surface area (backbone atoms only — not comparable to full-atom values): 5026 Å² total; per-residue (Å²): 133,93,84,86,87,81,88,77,89,72,89,61,60,72,74,55,50,53,54,67,74,58,58,90,79,56,65,68,46,55,57,58,52,46,53,55,53,45,43,27,70,76,71,69,48,83,79,62,67,88,42,47,43,71,47,77,48,76,40,83,88,83,69,46,76,47,78,46,78,44,69,76,60,89,130

Secondary structure (DSSP, 8-state):
-------------HHHHHHHH--TT-HHHHHHHHHHHHHHHHH-----GGGEEEEEEEETTTTEEEEEEEESS--

Sequence (75 aa):
MDQLFIGFDMKKGPDTILKAYNDPYGFTAAFNLNLLRRINKELGANFDLQNFKHHEVYDPQSGTAKSFLISRKYQ

Mean predicted aligned error: 11.5 Å

Radius of gyration: 16.96 Å; Cα contacts (8 Å, |Δi|>4): 49; chains: 1; bounding box: 34×50×37 Å

pLDDT: mean 71.93, std 13.64, range [48.06, 95.06]